Protein AF-A0AAV9AAL2-F1 (afdb_monomer)

pLDDT: mean 74.61, std 8.91, range [53.56, 84.81]

Nearest PDB structures (foldseek):
  3aak-assembly1_A-2  TM=6.709E-01  e=2.394E-01  Homo sapiens
  5fyx-assembly1_A  TM=7.864E-01  e=8.322E-01  Drosophila melanogaster
  5gqq-assembly1_C  TM=5.754E-01  e=3.112E-01  Homo sapiens
  3aaj-assembly1_B  TM=5.906E-01  e=3.112E-01  Homo sapiens
  5jjg-assembly1_A-2  TM=6.206E-01  e=5.259E-01  Mus musculus

Secondary structure (DSSP, 8-state):
---SSSSSSEEHHHHHHHH-TT---HHHHHHHHHHHHHH-SS-SSEE-HHHHHHHHHHHHHHHHHHHHHHHHHHHT---

Foldseek 3Di:
DLDPPPPQWHALVSLCVVVVPPDPDPVVSVVSVVVQCLQCVPPPRIRHPVSNVVSVVVVVVVVVVVVVVVVVVVPPDDD

Solvent-accessible surface area (backbone atoms only — not comparable to full-atom values): 4722 Å² total; per-residue (Å²): 108,74,44,76,88,72,84,76,44,38,39,62,68,41,51,41,61,74,68,41,85,84,53,95,42,72,65,58,53,51,53,49,52,53,53,46,59,67,37,25,80,86,69,82,68,44,37,42,67,66,37,50,48,50,50,53,48,53,52,52,53,50,50,52,50,53,52,54,54,54,50,53,70,74,64,72,75,72,134

Organism: Acorus gramineus (NCBI:txid55184)

Structure (mmCIF, N/CA/C/O backbone):
data_AF-A0AAV9AAL2-F1
#
_entry.id   AF-A0AAV9AAL2-F1
#
loop_
_atom_site.group_PDB
_atom_site.id
_atom_site.type_symbol
_atom_site.label_atom_id
_atom_site.label_alt_id
_atom_site.label_comp_id
_atom_site.label_asym_id
_atom_site.label_entity_id
_atom_site.label_seq_id
_atom_site.pdbx_PDB_ins_code
_atom_site.Cartn_x
_atom_site.Cartn_y
_atom_site.Cartn_z
_atom_site.occupancy
_atom_site.B_iso_or_equiv
_atom_site.auth_seq_id
_atom_site.auth_comp_id
_atom_site.auth_asym_id
_atom_site.auth_atom_id
_atom_site.pdbx_PDB_model_num
ATOM 1 N N . MET A 1 1 ? -17.174 5.071 1.669 1.00 61.38 1 MET A N 1
ATOM 2 C CA . MET A 1 1 ? -15.795 5.422 2.058 1.00 61.38 1 MET A CA 1
ATOM 3 C C . MET A 1 1 ? -14.896 4.425 1.334 1.00 61.38 1 MET A C 1
ATOM 5 O O . MET A 1 1 ? -15.437 3.686 0.526 1.00 61.38 1 MET A O 1
ATOM 9 N N . ALA A 1 2 ? -13.569 4.494 1.455 1.00 67.25 2 ALA A N 1
ATOM 10 C CA . ALA A 1 2 ? -12.714 3.454 0.864 1.00 67.25 2 ALA A CA 1
ATOM 11 C C . ALA A 1 2 ? -13.014 2.084 1.495 1.00 67.25 2 ALA A C 1
ATOM 13 O O . ALA A 1 2 ? -13.159 1.109 0.782 1.00 67.25 2 ALA A O 1
ATOM 14 N N . ASP A 1 3 ? -13.218 2.115 2.806 1.00 79.69 3 ASP A N 1
ATOM 15 C CA . ASP A 1 3 ? -13.841 1.095 3.639 1.00 79.69 3 ASP A CA 1
ATOM 16 C C . ASP A 1 3 ? -15.379 1.227 3.512 1.00 79.69 3 ASP A C 1
ATOM 18 O O . ASP A 1 3 ? -15.956 2.301 3.763 1.00 79.69 3 ASP A O 1
ATOM 22 N N . SER A 1 4 ? -16.024 0.194 2.980 1.00 79.12 4 SER A N 1
ATOM 23 C CA . SER A 1 4 ? -17.460 0.101 2.704 1.00 79.12 4 SER A CA 1
ATOM 24 C C . SER A 1 4 ? -18.193 -0.772 3.718 1.00 79.12 4 SER A C 1
ATOM 26 O O . SER A 1 4 ? -19.387 -0.537 3.942 1.00 79.12 4 SER A O 1
ATOM 28 N N . ASP A 1 5 ? -17.513 -1.738 4.334 1.00 82.06 5 ASP A N 1
ATOM 29 C CA . ASP A 1 5 ? -18.088 -2.619 5.351 1.00 82.06 5 ASP A CA 1
ATOM 30 C C . ASP A 1 5 ? -17.904 -2.106 6.798 1.00 82.06 5 ASP A C 1
ATOM 32 O O . ASP A 1 5 ? -18.658 -2.488 7.702 1.00 82.06 5 ASP A O 1
ATOM 36 N N . GLY A 1 6 ? -17.016 -1.132 6.990 1.00 82.12 6 GLY A N 1
ATOM 37 C CA . GLY A 1 6 ? -16.723 -0.453 8.245 1.00 82.12 6 GLY A CA 1
ATOM 38 C C . GLY A 1 6 ? -15.792 -1.231 9.171 1.00 82.12 6 GLY A C 1
ATOM 39 O O . GLY A 1 6 ? -15.815 -0.966 10.380 1.00 82.12 6 GLY A O 1
ATOM 40 N N .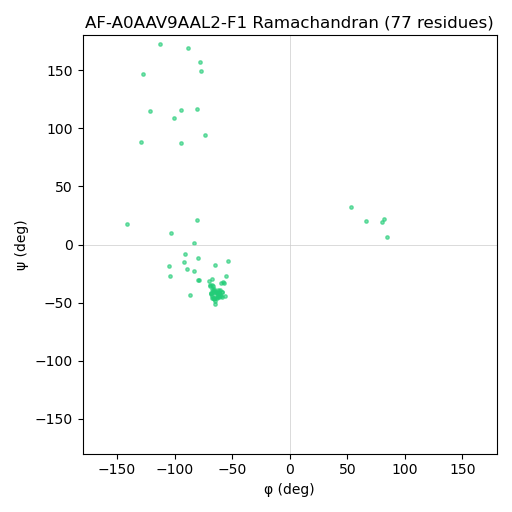 ASP A 1 7 ? -15.033 -2.201 8.661 1.00 82.88 7 ASP A N 1
ATOM 41 C CA . ASP A 1 7 ? -14.147 -3.044 9.463 1.00 82.88 7 ASP A CA 1
ATOM 42 C C . ASP A 1 7 ? -12.807 -2.363 9.820 1.00 82.88 7 ASP A C 1
ATOM 44 O O . ASP A 1 7 ? -12.104 -2.805 10.738 1.00 82.88 7 ASP A O 1
ATOM 48 N N . GLY A 1 8 ? -12.505 -1.220 9.188 1.00 81.31 8 GLY A N 1
ATOM 49 C CA . GLY A 1 8 ? -11.285 -0.440 9.392 1.00 81.31 8 GLY A CA 1
ATOM 50 C C . GLY A 1 8 ? -10.083 -0.915 8.570 1.00 81.31 8 GLY A C 1
ATOM 51 O O . GLY A 1 8 ? -8.976 -0.391 8.759 1.00 81.31 8 GLY A O 1
ATOM 52 N N . PHE A 1 9 ? -10.290 -1.871 7.673 1.00 81.94 9 PHE A N 1
ATOM 53 C CA . PHE A 1 9 ? -9.341 -2.376 6.695 1.00 81.94 9 PHE A CA 1
ATOM 54 C C . PHE A 1 9 ? -9.814 -1.996 5.287 1.00 81.94 9 PHE A C 1
ATOM 56 O O . PHE A 1 9 ? -10.844 -1.354 5.103 1.00 81.94 9 PHE A O 1
ATOM 63 N N . ILE A 1 10 ? -8.972 -2.258 4.288 1.00 82.88 10 ILE A N 1
ATOM 64 C CA . ILE A 1 10 ? -9.402 -2.233 2.891 1.00 82.88 10 ILE A CA 1
ATOM 65 C C . ILE A 1 10 ? -9.113 -3.611 2.331 1.00 82.88 10 ILE A C 1
ATOM 67 O O . ILE A 1 10 ? -7.943 -4.000 2.237 1.00 82.88 10 ILE A O 1
ATOM 71 N N . ASP A 1 11 ? -10.156 -4.341 1.961 1.00 81.38 11 ASP A N 1
ATOM 72 C CA . ASP A 1 11 ? -10.004 -5.629 1.295 1.00 81.38 11 ASP A CA 1
ATOM 73 C C . ASP A 1 11 ? -9.903 -5.487 -0.231 1.00 81.38 11 ASP A C 1
ATOM 75 O O . ASP A 1 11 ? -10.081 -4.419 -0.827 1.00 81.38 11 ASP A O 1
ATOM 79 N N . LEU A 1 12 ? -9.539 -6.587 -0.892 1.00 73.69 12 LEU A N 1
ATOM 80 C CA . LEU A 1 12 ? -9.336 -6.595 -2.338 1.00 73.69 12 LEU A CA 1
ATOM 81 C C . LEU A 1 12 ? -10.609 -6.191 -3.103 1.00 73.69 12 LEU A C 1
ATOM 83 O O . LEU A 1 12 ? -10.502 -5.565 -4.157 1.00 73.69 12 LEU A O 1
ATOM 87 N N . GLY A 1 13 ? -11.795 -6.532 -2.588 1.00 75.25 13 GLY A N 1
ATOM 88 C CA . GLY A 1 13 ? -13.071 -6.173 -3.204 1.00 75.25 13 GLY A CA 1
ATOM 89 C C . GLY A 1 13 ? -13.313 -4.668 -3.147 1.00 75.25 13 GLY A C 1
ATO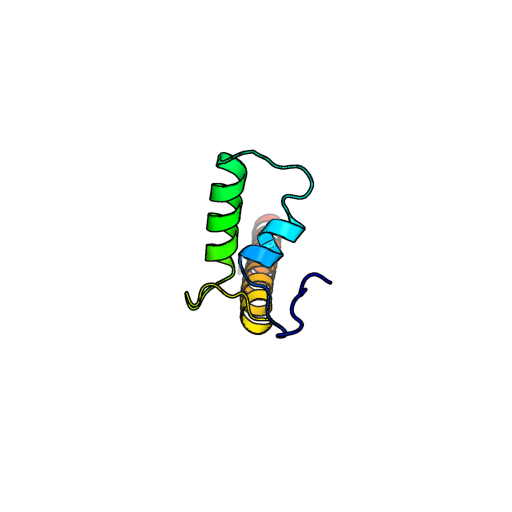M 90 O O . GLY A 1 13 ? -13.609 -4.046 -4.168 1.00 75.25 13 GLY A O 1
ATOM 91 N N . GLU A 1 14 ? -13.076 -4.066 -1.987 1.00 82.19 14 GLU A N 1
ATOM 92 C CA . GLU A 1 14 ? -13.188 -2.621 -1.776 1.00 82.19 14 GLU A CA 1
ATOM 93 C C . GLU A 1 14 ? -12.147 -1.822 -2.572 1.00 82.19 14 GLU A C 1
ATOM 95 O O . GLU A 1 14 ? -12.434 -0.775 -3.161 1.00 82.19 14 GLU A O 1
ATOM 100 N N . PHE A 1 15 ? -10.925 -2.342 -2.667 1.00 74.50 15 PHE A N 1
ATOM 101 C CA . PHE A 1 15 ? -9.854 -1.732 -3.452 1.00 74.50 15 PHE A CA 1
ATOM 102 C C . PHE A 1 15 ? -10.109 -1.813 -4.955 1.00 74.50 15 PHE A C 1
ATOM 104 O O . PHE A 1 15 ? -9.776 -0.880 -5.698 1.00 74.50 15 PHE A O 1
ATOM 111 N N . MET A 1 16 ? -10.732 -2.905 -5.404 1.00 70.50 16 MET A N 1
ATOM 112 C CA . MET A 1 16 ? -11.249 -3.008 -6.759 1.00 70.50 16 MET A CA 1
ATOM 113 C C . MET A 1 16 ? -12.369 -1.995 -6.969 1.00 70.50 16 MET A C 1
ATOM 115 O O . MET A 1 16 ? -12.274 -1.235 -7.924 1.00 70.50 16 MET A O 1
ATOM 119 N N . GLU A 1 17 ? -13.364 -1.873 -6.090 1.00 74.19 17 GLU A N 1
ATOM 120 C CA . GLU A 1 17 ? -14.418 -0.850 -6.228 1.00 74.19 17 GLU A CA 1
ATOM 121 C C . GLU A 1 17 ? -13.870 0.588 -6.279 1.00 74.19 17 GLU A C 1
ATOM 123 O O . GLU A 1 17 ? -14.404 1.436 -7.001 1.00 74.19 17 GLU A O 1
ATOM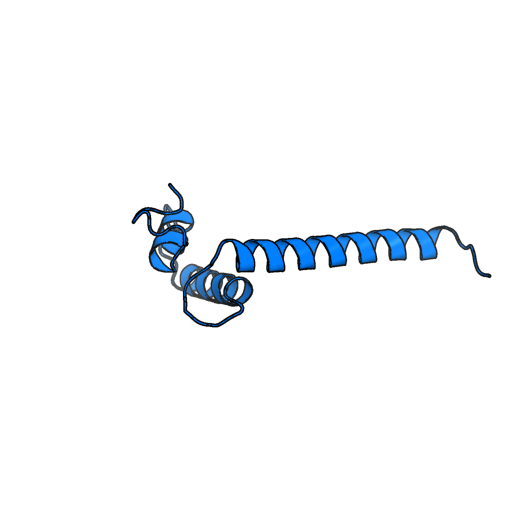 128 N N . LEU A 1 18 ? -12.766 0.867 -5.581 1.00 69.94 18 LEU A N 1
ATOM 129 C CA . LEU A 1 18 ? -12.072 2.156 -5.653 1.00 69.94 18 LEU A CA 1
ATOM 130 C C . LEU A 1 18 ? -11.409 2.421 -7.012 1.00 69.94 18 LEU A C 1
ATOM 132 O O . LEU A 1 18 ? -11.377 3.574 -7.446 1.00 69.94 18 LEU A O 1
ATOM 136 N N . ASN A 1 19 ? -10.883 1.389 -7.678 1.00 62.66 19 ASN A N 1
ATOM 137 C CA . ASN A 1 19 ? -10.092 1.527 -8.909 1.00 62.66 19 ASN A CA 1
ATOM 138 C C . ASN A 1 19 ? -10.836 1.134 -10.199 1.00 62.66 19 ASN A C 1
ATOM 140 O O . ASN A 1 19 ? -10.422 1.536 -11.282 1.00 62.66 19 ASN A O 1
ATOM 144 N N . THR A 1 20 ? -11.929 0.374 -10.114 1.00 60.03 20 THR A N 1
ATOM 145 C CA . THR A 1 20 ? -12.602 -0.261 -11.266 1.00 60.03 20 THR A CA 1
ATOM 146 C C . THR A 1 20 ? -13.875 0.442 -11.717 1.00 60.03 20 THR A C 1
ATOM 148 O O . THR A 1 20 ? -14.552 -0.072 -12.603 1.00 60.03 20 THR A O 1
ATOM 151 N N . ARG A 1 21 ? -14.185 1.649 -11.212 1.00 56.53 21 ARG A N 1
ATOM 152 C CA . ARG A 1 21 ? -15.366 2.415 -11.677 1.00 56.53 21 ARG A CA 1
ATOM 153 C C . ARG A 1 21 ? -15.410 2.627 -13.202 1.00 56.53 21 ARG A C 1
ATOM 155 O O . ARG A 1 21 ? -16.486 2.932 -13.702 1.00 56.53 21 ARG A O 1
ATOM 162 N N . ASP A 1 22 ? -14.306 2.395 -13.922 1.00 54.25 22 ASP A N 1
ATOM 163 C CA . ASP A 1 22 ? -14.215 2.489 -15.384 1.00 54.25 22 ASP A CA 1
ATOM 164 C C . ASP A 1 22 ? -13.328 1.405 -16.057 1.00 54.25 22 ASP A C 1
ATOM 166 O O . ASP A 1 22 ? -12.902 1.601 -17.196 1.00 54.25 22 ASP A O 1
ATOM 170 N N . VAL A 1 23 ? -12.996 0.279 -15.397 1.00 53.56 23 VAL A N 1
ATOM 171 C CA . VAL A 1 23 ? -11.972 -0.659 -15.921 1.00 53.56 23 VAL A CA 1
ATOM 172 C C . VAL A 1 23 ? -12.449 -2.119 -15.964 1.00 53.56 23 VAL A C 1
ATOM 174 O O . VAL A 1 23 ? -12.202 -2.895 -15.049 1.00 53.56 23 VAL A O 1
ATOM 177 N N . ASP A 1 24 ? -13.089 -2.506 -17.073 1.00 56.03 24 ASP A N 1
ATOM 178 C CA . ASP A 1 24 ? -13.455 -3.895 -17.443 1.00 56.03 24 ASP A CA 1
ATOM 179 C C . ASP A 1 24 ? -12.272 -4.687 -18.060 1.00 56.03 24 ASP A C 1
ATOM 181 O O . ASP A 1 24 ? -12.449 -5.663 -18.792 1.00 56.03 24 ASP A O 1
ATOM 185 N N . ASP A 1 25 ? -11.034 -4.261 -17.809 1.00 63.19 25 ASP A N 1
ATOM 186 C CA . ASP A 1 25 ? -9.844 -4.896 -18.370 1.00 63.19 25 ASP A CA 1
ATOM 187 C C . ASP A 1 25 ? -9.274 -5.922 -17.386 1.00 63.19 25 ASP A C 1
ATOM 189 O O . ASP A 1 25 ? -8.771 -5.580 -16.316 1.00 63.19 25 ASP A O 1
ATOM 193 N N . ALA A 1 26 ? -9.282 -7.200 -17.772 1.00 64.62 26 ALA A N 1
ATOM 194 C CA . ALA A 1 26 ? -8.653 -8.278 -17.002 1.00 64.62 26 ALA A CA 1
ATOM 195 C C . ALA A 1 26 ? -7.163 -8.004 -16.708 1.00 64.62 26 ALA 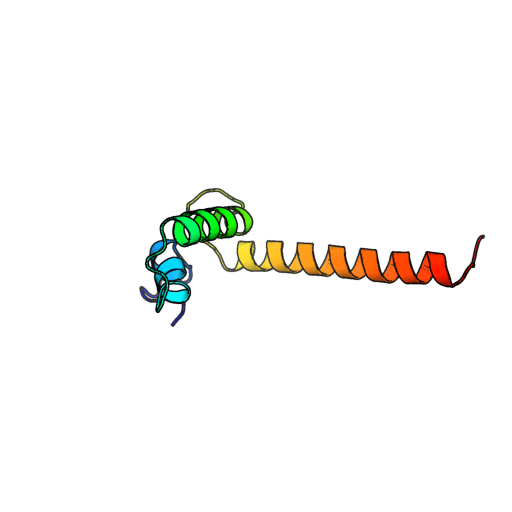A C 1
ATOM 197 O O . ALA A 1 26 ? -6.638 -8.461 -15.696 1.00 64.62 26 ALA A O 1
ATOM 198 N N . ALA A 1 27 ? -6.499 -7.221 -17.566 1.00 66.19 27 ALA A N 1
ATOM 199 C CA . ALA A 1 27 ? -5.139 -6.740 -17.344 1.00 66.19 27 ALA A CA 1
ATOM 200 C C . ALA A 1 27 ? -5.047 -5.760 -16.162 1.00 66.19 27 ALA A C 1
ATOM 202 O O . ALA A 1 27 ? -4.141 -5.872 -15.343 1.00 66.19 27 ALA A O 1
ATOM 203 N N . ALA A 1 28 ? -6.015 -4.851 -16.019 1.00 68.06 28 ALA A N 1
ATOM 204 C CA . ALA A 1 28 ? -6.060 -3.932 -14.887 1.00 68.06 28 ALA A CA 1
ATOM 205 C C . ALA A 1 28 ? -6.335 -4.662 -13.569 1.00 68.06 28 ALA A C 1
ATOM 207 O O . ALA A 1 28 ? -5.859 -4.231 -12.525 1.00 68.06 28 ALA A O 1
ATOM 208 N N . LEU A 1 29 ? -7.067 -5.779 -13.620 1.00 71.12 29 LEU A N 1
ATOM 209 C CA . LEU A 1 29 ? -7.321 -6.628 -12.459 1.00 71.12 29 LEU A CA 1
ATOM 210 C C . LEU A 1 29 ? -6.038 -7.312 -11.953 1.00 71.12 29 LEU A C 1
ATOM 212 O O . LEU A 1 29 ? -5.829 -7.404 -10.745 1.00 71.12 29 LEU A O 1
ATOM 216 N N . GLU A 1 30 ? -5.174 -7.763 -12.867 1.00 75.00 30 GLU A N 1
ATOM 217 C CA . GLU A 1 30 ? -3.845 -8.303 -12.540 1.00 75.00 30 GLU A CA 1
ATOM 218 C C . GLU A 1 30 ? -2.919 -7.215 -11.981 1.00 75.00 30 GLU A C 1
ATOM 220 O O . GLU A 1 30 ? -2.329 -7.421 -10.923 1.00 75.00 30 GLU A O 1
ATOM 225 N N . ASP A 1 31 ? -2.859 -6.035 -12.610 1.00 75.69 31 ASP A N 1
ATOM 226 C CA . ASP A 1 31 ? -2.094 -4.883 -12.101 1.00 75.69 31 ASP A CA 1
ATOM 227 C C . ASP A 1 31 ? -2.567 -4.455 -10.700 1.00 75.69 31 ASP A C 1
ATOM 229 O O . ASP A 1 31 ? -1.760 -4.175 -9.813 1.00 75.69 31 ASP A O 1
ATOM 233 N N . LEU A 1 32 ? -3.883 -4.448 -10.467 1.00 74.31 32 LEU A N 1
ATOM 234 C CA . LEU A 1 32 ? -4.483 -4.171 -9.161 1.00 74.31 32 LEU A CA 1
ATOM 235 C C . LEU A 1 32 ? -4.070 -5.198 -8.119 1.00 74.31 32 LEU A C 1
ATOM 237 O O . LEU A 1 32 ? -3.748 -4.830 -6.994 1.00 74.31 32 LEU A O 1
ATOM 241 N N . ARG A 1 33 ? -4.062 -6.475 -8.493 1.00 78.12 33 ARG A N 1
ATOM 242 C CA . ARG A 1 33 ? -3.673 -7.569 -7.609 1.00 78.12 33 ARG A CA 1
ATOM 243 C C . ARG A 1 33 ? -2.186 -7.518 -7.268 1.00 78.12 33 ARG A C 1
ATOM 245 O O . ARG A 1 33 ? -1.815 -7.763 -6.123 1.00 78.12 33 ARG A O 1
ATOM 252 N N . GLU A 1 34 ? -1.350 -7.162 -8.237 1.00 80.88 34 GLU A N 1
ATOM 253 C CA . GLU A 1 34 ? 0.085 -6.979 -8.031 1.00 80.88 34 GLU A CA 1
ATOM 254 C C . GLU A 1 34 ? 0.363 -5.752 -7.152 1.00 80.88 34 GLU A C 1
ATOM 256 O O . GLU A 1 34 ? 1.154 -5.831 -6.212 1.00 80.88 34 GLU A O 1
ATOM 261 N N . ALA A 1 35 ? -0.356 -4.647 -7.372 1.00 79.56 35 ALA A N 1
ATOM 262 C CA . ALA A 1 35 ? -0.304 -3.479 -6.501 1.00 79.56 35 ALA A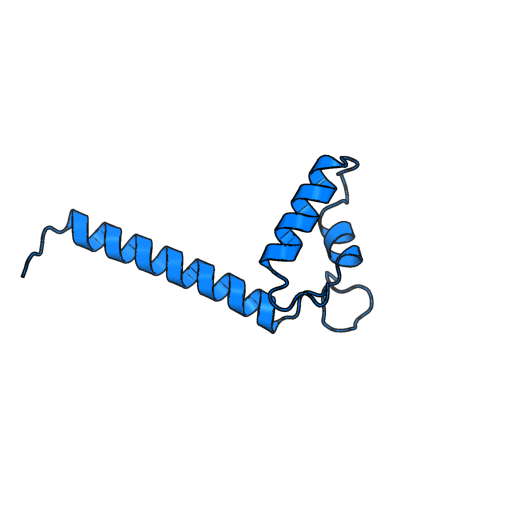 CA 1
ATOM 263 C C . ALA A 1 35 ? -0.753 -3.828 -5.075 1.00 79.56 35 ALA A C 1
ATOM 265 O O . ALA A 1 35 ? -0.078 -3.449 -4.120 1.00 79.56 35 ALA A O 1
ATOM 266 N N . PHE A 1 36 ? -1.833 -4.596 -4.922 1.00 79.88 36 PHE A N 1
ATOM 267 C CA . PHE A 1 36 ? -2.334 -5.043 -3.623 1.00 79.88 36 PHE A CA 1
ATOM 268 C C . PHE A 1 36 ? -1.283 -5.863 -2.866 1.00 79.88 36 PHE A C 1
ATOM 270 O O . PHE A 1 36 ? -1.006 -5.575 -1.708 1.00 79.88 36 PHE A O 1
ATOM 277 N N . ALA A 1 37 ? -0.601 -6.786 -3.549 1.00 81.94 37 ALA A N 1
ATOM 278 C CA . ALA A 1 37 ? 0.493 -7.580 -2.985 1.00 81.94 37 ALA A CA 1
ATOM 279 C C . ALA A 1 37 ? 1.739 -6.759 -2.587 1.00 81.94 37 ALA A C 1
ATOM 281 O O . ALA A 1 37 ? 2.585 -7.239 -1.836 1.00 81.94 37 ALA A O 1
ATOM 282 N N . VAL A 1 38 ? 1.892 -5.527 -3.084 1.00 82.12 38 VAL A N 1
ATOM 283 C CA . VAL A 1 38 ? 2.946 -4.609 -2.615 1.00 82.12 38 VAL A CA 1
ATOM 284 C C . VAL A 1 38 ? 2.563 -3.956 -1.286 1.00 82.12 38 VAL A C 1
ATOM 286 O O . VAL A 1 38 ? 3.457 -3.624 -0.500 1.00 82.12 38 VAL A O 1
ATOM 289 N N . PHE A 1 39 ? 1.266 -3.748 -1.049 1.00 78.88 39 PHE A N 1
ATOM 290 C CA . PHE A 1 39 ? 0.738 -3.139 0.171 1.00 78.88 39 PHE A CA 1
ATOM 291 C C . PHE A 1 39 ? 0.495 -4.154 1.286 1.00 78.88 39 PHE A C 1
ATOM 293 O O . PHE A 1 39 ? 0.887 -3.875 2.414 1.00 78.88 39 PHE A O 1
ATOM 300 N N . ASP A 1 40 ? -0.082 -5.310 0.969 1.00 82.94 40 ASP A N 1
ATOM 301 C CA . ASP A 1 40 ? -0.265 -6.435 1.886 1.00 82.94 40 ASP A CA 1
ATOM 302 C C . ASP A 1 40 ? 1.083 -7.138 2.119 1.00 82.94 40 ASP A C 1
ATOM 304 O O . ASP A 1 40 ? 1.550 -7.963 1.329 1.00 82.94 40 ASP A O 1
ATOM 308 N N . VAL A 1 41 ? 1.764 -6.742 3.194 1.00 80.94 41 VAL A N 1
ATOM 309 C CA . VAL A 1 41 ? 3.094 -7.262 3.540 1.00 80.94 41 VAL A CA 1
ATOM 310 C C . VAL A 1 41 ? 2.977 -8.622 4.218 1.00 80.94 41 VAL A C 1
ATOM 312 O O . VAL A 1 41 ? 3.905 -9.435 4.133 1.00 80.94 41 VAL A O 1
ATOM 315 N N . ASN A 1 42 ? 1.878 -8.845 4.937 1.00 83.56 42 ASN A N 1
ATOM 316 C CA . ASN A 1 42 ? 1.691 -10.017 5.772 1.00 83.56 42 ASN A CA 1
ATOM 317 C C . ASN A 1 42 ? 1.044 -11.197 5.004 1.00 83.56 42 ASN A C 1
ATOM 319 O O . ASN A 1 42 ? 1.265 -12.354 5.376 1.00 83.56 42 ASN A O 1
ATOM 323 N N . GLY A 1 43 ? 0.361 -10.919 3.890 1.00 80.56 43 GLY A N 1
ATOM 324 C CA . GLY A 1 43 ? -0.276 -11.893 3.009 1.00 80.56 43 GLY A CA 1
ATOM 325 C C . GLY A 1 43 ? -1.658 -12.363 3.473 1.00 80.56 43 GLY A C 1
ATOM 326 O O . GLY A 1 43 ? -2.062 -13.466 3.090 1.00 80.56 43 GLY A O 1
ATOM 327 N N . ASP A 1 44 ? -2.356 -11.599 4.316 1.00 84.81 44 ASP A N 1
ATOM 328 C CA . ASP A 1 44 ? -3.703 -11.914 4.816 1.00 84.81 44 ASP A CA 1
ATOM 329 C C . ASP A 1 44 ? -4.821 -11.496 3.853 1.00 84.81 44 ASP A C 1
ATOM 331 O O . ASP A 1 44 ? -5.990 -11.776 4.124 1.00 84.81 44 ASP A O 1
ATOM 335 N N . ALA A 1 45 ? -4.457 -10.940 2.693 1.00 81.69 45 ALA A N 1
ATOM 336 C CA . ALA A 1 45 ? -5.358 -10.427 1.669 1.00 81.69 45 ALA A CA 1
ATOM 337 C C . ALA A 1 45 ? -6.178 -9.198 2.102 1.00 81.69 45 ALA A C 1
ATOM 339 O O . ALA A 1 45 ? -7.160 -8.860 1.432 1.00 81.69 45 ALA A O 1
ATOM 340 N N . SER A 1 46 ? -5.727 -8.493 3.141 1.00 81.56 46 SER A N 1
ATOM 341 C CA . SER A 1 46 ? -6.275 -7.222 3.604 1.00 81.56 46 SER A CA 1
ATOM 342 C C . SER A 1 46 ? -5.157 -6.183 3.726 1.00 81.56 46 SER A C 1
ATOM 344 O O . SER A 1 46 ? -4.018 -6.496 4.046 1.00 81.56 46 SER A O 1
ATOM 346 N N . ILE A 1 47 ? -5.457 -4.908 3.465 1.00 83.88 47 ILE A N 1
ATOM 347 C CA . ILE A 1 47 ? -4.497 -3.827 3.721 1.00 83.88 47 ILE A CA 1
ATOM 348 C C . ILE A 1 47 ? -4.879 -3.152 5.028 1.00 83.88 47 ILE A C 1
ATOM 350 O O . ILE A 1 47 ? -5.856 -2.402 5.102 1.00 83.88 47 ILE A O 1
ATOM 354 N N . SER A 1 48 ? -4.069 -3.369 6.061 1.00 83.12 48 SER A N 1
ATOM 355 C CA . SER A 1 48 ? -4.203 -2.633 7.314 1.00 83.12 48 SER A CA 1
ATOM 356 C C . SER A 1 48 ? -3.624 -1.217 7.221 1.00 83.12 48 SER A C 1
ATOM 358 O O . SER A 1 48 ? -2.720 -0.912 6.434 1.00 83.12 48 SER A O 1
ATOM 360 N N . ALA A 1 49 ? -4.100 -0.325 8.094 1.00 82.12 49 ALA A N 1
ATOM 361 C CA . ALA A 1 49 ? -3.551 1.027 8.214 1.00 82.12 49 ALA A CA 1
ATOM 362 C C . ALA A 1 49 ? -2.040 1.027 8.532 1.00 82.12 49 ALA A C 1
ATOM 364 O O . ALA A 1 49 ? -1.306 1.913 8.083 1.00 82.12 49 ALA A O 1
ATOM 365 N N . GLU A 1 50 ? -1.562 0.032 9.288 1.00 83.25 50 GLU A N 1
ATOM 366 C CA . GLU A 1 50 ? -0.142 -0.138 9.606 1.00 83.25 50 GLU A CA 1
ATOM 367 C C . GLU A 1 50 ? 0.683 -0.523 8.376 1.00 83.25 50 GLU A C 1
ATOM 369 O O . GLU A 1 50 ? 1.752 0.049 8.156 1.00 83.25 50 GLU A O 1
ATOM 374 N N . GLU A 1 51 ? 0.189 -1.433 7.541 1.00 84.62 51 GLU A N 1
ATOM 375 C CA . GLU A 1 51 ? 0.875 -1.864 6.319 1.00 84.62 51 GLU A CA 1
ATOM 376 C C . GLU A 1 51 ? 0.945 -0.756 5.276 1.00 84.62 51 GLU A C 1
ATOM 378 O O . GLU A 1 51 ? 2.023 -0.465 4.740 1.00 84.62 51 GLU A O 1
ATOM 383 N N . LEU A 1 52 ? -0.164 -0.041 5.078 1.00 82.44 52 LEU A N 1
ATOM 384 C CA . LEU A 1 52 ? -0.190 1.147 4.233 1.00 82.44 52 LEU A CA 1
ATOM 385 C C . LEU A 1 52 ? 0.849 2.177 4.709 1.00 82.44 52 LEU A C 1
ATOM 387 O O . LEU A 1 52 ? 1.617 2.726 3.910 1.00 82.44 52 LEU A O 1
ATOM 391 N N . PHE A 1 53 ? 0.928 2.406 6.025 1.00 82.62 53 PHE A N 1
ATOM 392 C CA . PHE A 1 53 ? 1.918 3.299 6.619 1.00 82.62 53 PHE A CA 1
ATOM 393 C C . PHE A 1 53 ? 3.358 2.799 6.417 1.00 82.62 53 PHE A C 1
ATOM 395 O O . PHE A 1 53 ? 4.241 3.599 6.090 1.00 82.62 53 PHE A O 1
ATOM 402 N N . MET A 1 54 ? 3.618 1.495 6.557 1.00 82.81 54 MET A N 1
ATOM 403 C CA . MET A 1 54 ? 4.945 0.913 6.323 1.00 82.81 54 MET A CA 1
ATOM 404 C C . MET A 1 54 ? 5.419 1.119 4.883 1.00 82.81 54 MET A C 1
ATOM 406 O O . MET A 1 54 ? 6.565 1.534 4.665 1.00 82.81 54 MET A O 1
ATOM 410 N N . VAL A 1 55 ? 4.554 0.878 3.896 1.00 81.44 55 VAL A N 1
ATOM 411 C CA . VAL A 1 55 ? 4.901 1.059 2.480 1.00 81.44 55 VAL A CA 1
ATOM 412 C C . VAL A 1 55 ? 5.152 2.531 2.162 1.00 81.44 55 VAL A C 1
ATOM 414 O O . VAL A 1 55 ? 6.189 2.866 1.578 1.00 81.44 55 VAL A O 1
ATOM 417 N N . LEU A 1 56 ? 4.284 3.436 2.624 1.00 80.81 56 LEU A N 1
ATOM 418 C CA . LEU A 1 56 ? 4.468 4.882 2.452 1.00 80.81 56 LEU A CA 1
ATOM 419 C C . LEU A 1 56 ? 5.775 5.379 3.085 1.00 80.81 56 LEU A C 1
ATOM 421 O O . LEU A 1 56 ? 6.499 6.180 2.477 1.00 80.81 56 LEU A O 1
ATOM 425 N N . LYS A 1 57 ? 6.122 4.869 4.272 1.00 82.50 57 LYS A N 1
ATOM 426 C CA . LYS A 1 57 ? 7.385 5.176 4.954 1.00 82.50 57 LYS A CA 1
ATOM 427 C C . LYS A 1 57 ? 8.595 4.701 4.144 1.00 82.50 57 LYS A C 1
ATOM 429 O O . LYS A 1 57 ? 9.543 5.458 3.939 1.00 82.50 57 LYS A O 1
ATOM 434 N N . LYS A 1 58 ? 8.553 3.481 3.605 1.00 80.56 58 LYS A N 1
ATOM 435 C CA . LYS A 1 58 ? 9.636 2.918 2.781 1.00 80.56 58 LYS A CA 1
ATOM 436 C C . LYS A 1 58 ? 9.868 3.725 1.497 1.00 80.56 58 LYS A C 1
ATOM 438 O O . LYS A 1 58 ? 11.018 3.957 1.101 1.00 80.56 58 LYS A O 1
ATOM 443 N N . VAL A 1 59 ? 8.794 4.200 0.861 1.00 81.19 59 VAL A N 1
ATOM 444 C CA . VAL A 1 59 ? 8.865 5.077 -0.322 1.00 81.19 59 VAL A CA 1
ATOM 445 C C . VAL A 1 59 ? 9.485 6.431 0.035 1.00 81.19 59 VAL A C 1
ATOM 447 O O . VAL A 1 59 ? 10.409 6.887 -0.649 1.00 81.19 59 VAL A O 1
ATOM 450 N N . THR A 1 60 ? 9.047 7.056 1.131 1.00 80.44 60 THR A N 1
ATOM 451 C CA . THR A 1 60 ? 9.588 8.353 1.579 1.00 80.44 60 THR A CA 1
ATOM 452 C C . THR A 1 60 ? 11.055 8.268 1.998 1.00 80.44 60 THR A C 1
ATOM 454 O O . THR A 1 60 ? 11.844 9.142 1.627 1.00 80.44 60 THR A O 1
ATOM 457 N N . GLU A 1 61 ? 11.471 7.208 2.691 1.00 81.56 61 GLU A N 1
ATOM 458 C CA . GLU A 1 61 ? 12.880 6.966 3.032 1.00 81.56 61 GLU A CA 1
ATOM 459 C C . GLU A 1 61 ? 13.743 6.775 1.778 1.00 81.56 61 GLU A C 1
ATOM 461 O O . GLU A 1 61 ? 14.839 7.337 1.670 1.00 81.56 61 GLU A O 1
ATOM 466 N N . THR A 1 62 ? 13.234 6.039 0.787 1.00 80.88 62 THR A N 1
ATOM 467 C CA . THR A 1 62 ? 13.941 5.797 -0.477 1.00 80.88 62 THR A CA 1
ATOM 468 C C . THR A 1 62 ? 14.129 7.084 -1.279 1.00 80.88 62 THR A C 1
ATOM 470 O O . THR A 1 62 ? 15.245 7.363 -1.730 1.00 80.88 62 THR A O 1
ATOM 473 N N . LEU A 1 63 ? 13.079 7.901 -1.410 1.00 74.38 63 LEU A N 1
ATOM 474 C CA . LEU A 1 63 ? 13.144 9.207 -2.074 1.00 74.38 63 LEU A CA 1
ATOM 475 C C . LEU A 1 63 ? 14.087 10.163 -1.340 1.00 74.38 63 LEU A C 1
ATOM 477 O O . LEU A 1 63 ? 14.957 10.771 -1.966 1.00 74.38 63 LEU A O 1
ATOM 481 N N . THR A 1 64 ? 13.981 10.244 -0.013 1.00 79.81 64 THR A N 1
ATOM 482 C CA . THR A 1 64 ? 14.858 11.078 0.823 1.00 79.81 64 THR A CA 1
ATOM 483 C C . THR A 1 64 ? 16.321 10.678 0.646 1.00 79.81 64 THR A C 1
ATOM 485 O O . THR A 1 64 ? 17.187 11.531 0.429 1.00 79.81 64 THR A O 1
ATOM 488 N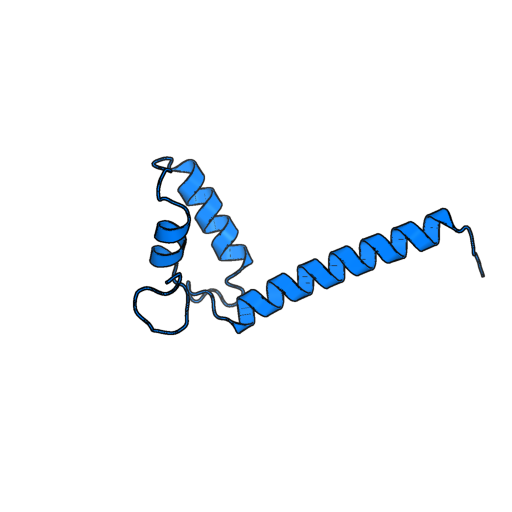 N . ARG A 1 65 ? 16.615 9.372 0.652 1.00 78.62 65 ARG A N 1
ATOM 489 C CA . ARG A 1 65 ? 17.961 8.843 0.401 1.00 78.62 65 ARG A CA 1
ATOM 490 C C . ARG A 1 65 ? 18.455 9.181 -1.006 1.00 78.62 65 ARG A C 1
ATOM 492 O O . ARG A 1 65 ? 19.600 9.608 -1.161 1.00 78.62 65 ARG A O 1
ATOM 499 N N . ALA A 1 66 ? 17.612 9.029 -2.026 1.00 79.31 66 ALA A N 1
ATOM 500 C CA . ALA A 1 66 ? 17.962 9.331 -3.413 1.00 79.31 66 ALA A CA 1
ATOM 501 C C . ALA A 1 66 ? 18.252 10.826 -3.627 1.00 79.31 66 ALA A C 1
ATOM 503 O O . ALA A 1 66 ? 19.231 11.184 -4.289 1.00 79.31 66 ALA A O 1
ATOM 504 N N . ILE A 1 67 ? 17.443 11.698 -3.025 1.00 77.88 67 ILE A N 1
ATOM 505 C CA . ILE A 1 67 ? 17.620 13.150 -3.063 1.00 77.88 67 ILE A CA 1
ATOM 506 C C . ILE A 1 67 ? 18.924 13.532 -2.351 1.00 77.88 67 ILE A C 1
ATOM 508 O O . ILE A 1 67 ? 19.776 14.182 -2.957 1.00 77.88 67 ILE A O 1
ATOM 512 N N . ASN A 1 68 ? 19.152 13.055 -1.122 1.00 74.94 68 ASN A N 1
ATOM 513 C CA . ASN A 1 68 ? 20.385 13.322 -0.370 1.00 74.94 68 ASN A CA 1
ATOM 514 C C . ASN A 1 68 ? 21.644 12.807 -1.089 1.00 74.94 68 ASN A C 1
ATOM 516 O O . ASN A 1 68 ? 22.660 13.503 -1.143 1.00 74.94 68 ASN A O 1
ATOM 520 N N . GLY A 1 69 ? 21.579 11.632 -1.721 1.00 72.62 69 GLY A N 1
ATOM 521 C CA . GLY A 1 69 ? 22.670 11.102 -2.544 1.00 72.6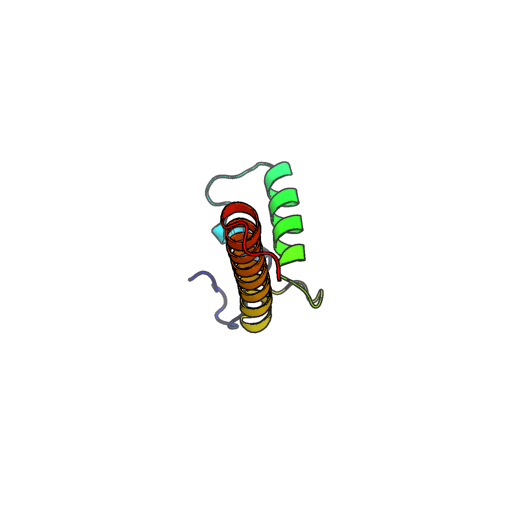2 69 GLY A CA 1
ATOM 522 C C . GLY A 1 69 ? 22.933 11.931 -3.809 1.00 72.62 69 GLY A C 1
ATOM 523 O O . GLY A 1 69 ? 24.087 12.118 -4.207 1.00 72.62 69 GLY A O 1
ATOM 524 N N . ARG A 1 70 ? 21.879 12.483 -4.425 1.00 65.88 70 ARG A N 1
ATOM 525 C CA . ARG A 1 70 ? 21.985 13.373 -5.592 1.00 65.88 70 ARG A CA 1
ATOM 526 C C . ARG A 1 70 ? 22.610 14.722 -5.225 1.00 65.88 70 ARG A C 1
ATOM 528 O O . ARG A 1 70 ? 23.405 15.239 -6.010 1.00 65.88 70 ARG A O 1
ATOM 535 N N . TRP A 1 71 ? 22.339 15.250 -4.031 1.00 63.06 71 TRP A N 1
ATOM 536 C CA . TRP A 1 71 ? 23.019 16.444 -3.514 1.00 63.06 71 TRP A CA 1
ATOM 537 C C . TRP A 1 71 ? 24.496 16.189 -3.200 1.00 63.06 71 TRP A C 1
ATOM 539 O O . TRP A 1 71 ? 25.331 17.009 -3.578 1.00 63.06 71 TRP A O 1
ATOM 549 N N . ARG A 1 72 ? 24.844 15.044 -2.591 1.00 60.94 72 ARG A N 1
ATOM 550 C CA . ARG A 1 72 ? 26.249 14.702 -2.284 1.00 60.94 72 ARG A CA 1
ATOM 551 C C . ARG A 1 72 ? 27.115 14.589 -3.541 1.00 60.94 72 ARG A C 1
ATOM 553 O O . ARG A 1 72 ? 28.209 15.141 -3.559 1.00 60.94 72 ARG A O 1
ATOM 560 N N . ARG A 1 73 ? 26.615 13.974 -4.624 1.00 60.44 73 ARG A N 1
ATOM 561 C CA . ARG A 1 73 ? 27.368 13.879 -5.895 1.00 60.44 73 ARG A CA 1
ATOM 562 C C . ARG A 1 73 ? 27.526 15.205 -6.636 1.00 60.44 73 ARG A C 1
ATOM 564 O O . ARG A 1 73 ? 28.527 15.390 -7.315 1.00 60.44 73 ARG A O 1
ATOM 571 N N . ARG A 1 74 ? 26.561 16.125 -6.530 1.00 59.75 74 ARG A N 1
ATOM 572 C CA . ARG A 1 74 ? 26.618 17.411 -7.247 1.00 59.75 74 ARG A CA 1
ATOM 573 C C . ARG A 1 74 ? 27.462 18.464 -6.519 1.00 59.75 74 ARG A C 1
ATOM 575 O O . ARG A 1 74 ? 27.930 19.394 -7.163 1.00 59.75 74 ARG A O 1
ATOM 582 N N . ARG A 1 75 ? 27.655 18.339 -5.198 1.00 61.03 75 ARG A N 1
ATOM 583 C CA . ARG A 1 75 ? 28.377 19.345 -4.403 1.00 61.03 75 ARG A CA 1
ATOM 584 C C . ARG A 1 75 ? 29.887 19.109 -4.278 1.00 61.03 75 ARG A C 1
ATOM 586 O O . ARG A 1 75 ? 30.553 20.002 -3.782 1.00 61.03 75 ARG A O 1
ATOM 593 N N . GLY A 1 76 ? 30.423 17.966 -4.723 1.00 61.38 76 GLY A N 1
ATOM 594 C CA . GLY A 1 76 ? 31.875 17.731 -4.750 1.00 61.38 76 GLY A CA 1
ATOM 595 C C . GLY A 1 76 ? 32.578 17.969 -3.406 1.00 61.38 76 GLY A C 1
ATOM 596 O O . GLY A 1 76 ? 33.707 18.436 -3.394 1.00 61.38 76 GLY A O 1
ATOM 597 N N . ILE A 1 77 ? 31.906 17.702 -2.283 1.00 63.22 77 ILE A N 1
ATOM 598 C CA . ILE A 1 77 ? 32.532 17.737 -0.957 1.00 63.22 77 ILE A CA 1
ATOM 599 C C . ILE A 1 77 ? 32.966 16.301 -0.671 1.00 63.22 77 ILE A C 1
ATOM 601 O O . ILE A 1 77 ? 32.172 15.495 -0.181 1.00 63.22 77 ILE A O 1
ATOM 605 N N . GLY A 1 78 ? 34.173 15.969 -1.129 1.00 65.56 78 GLY A N 1
ATOM 606 C CA . GLY A 1 78 ? 34.944 14.850 -0.596 1.00 65.56 78 GLY A CA 1
ATOM 607 C C . GLY A 1 78 ? 35.565 15.258 0.739 1.00 65.56 78 GLY A C 1
ATOM 608 O O . GLY A 1 78 ? 35.8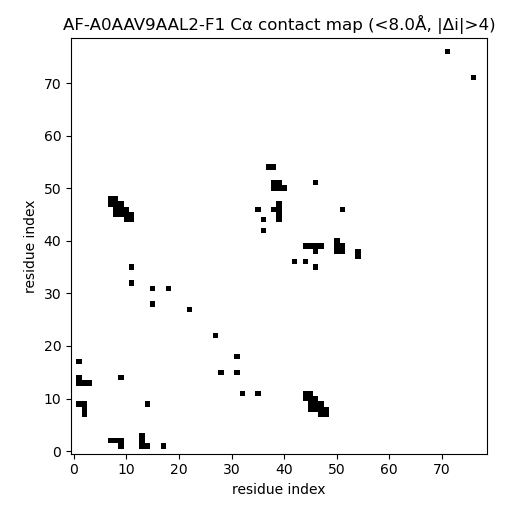02 16.451 0.947 1.00 65.56 78 GLY A O 1
ATOM 609 N N . ASP A 1 79 ? 35.732 14.277 1.626 1.00 60.16 79 ASP A N 1
ATOM 610 C CA . ASP A 1 79 ? 36.468 14.388 2.893 1.00 60.16 79 ASP A CA 1
ATOM 611 C C . ASP A 1 79 ? 37.874 14.993 2.726 1.00 60.16 79 ASP A C 1
ATOM 613 O O . ASP A 1 79 ? 38.525 14.723 1.686 1.00 60.16 79 ASP A O 1
#

Sequence (79 aa):
MADSDGDGFIDLGEFMELNTRDVDDAAALEDLREAFAVFDVNGDASISAEELFMVLKKVTETLTRAINGRWRRRRGIGD

InterPro domains:
  IPR002048 EF-hand domain [PF00036]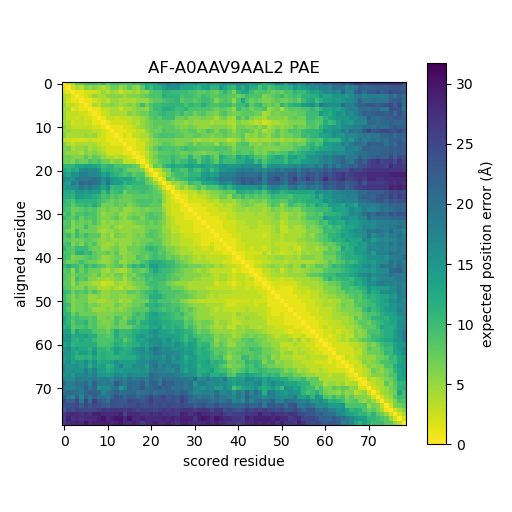 (31-58)
  IPR002048 EF-hand domain [PF13202] (2-18)
  IPR002048 EF-hand domain [PS50222] (1-25)
  IPR002048 EF-hand domain [PS50222] (27-62)
  IPR002048 EF-hand domain [SM00054] (1-22)
  IPR002048 EF-hand domain [SM00054] (31-59)
  IPR011992 EF-hand domain pair [SSF47473] (1-67)
  IPR018247 EF-Hand 1, calcium-binding site [PS00018] (3-15)

Radius of gyration: 17.82 Å; Cα contacts (8 Å, |Δi|>4): 47; chains: 1; bounding box: 55×31×28 Å

Mean predicted aligned error: 10.7 Å